Protein AF-A0A1G1SCA5-F1 (afdb_monomer)

Secondary structure (DSSP, 8-state):
----EEEEEEEEETTEEEEGGGTTTGGGTSS-TT----EEEEEEEHHHHHHHHHSSEEE-TT--EESSHHHHHHHHHHHHH-

Structure (mmCIF, N/CA/C/O backbone):
data_AF-A0A1G1SCA5-F1
#
_entry.id   AF-A0A1G1SCA5-F1
#
loop_
_atom_site.group_PDB
_atom_site.id
_atom_site.type_symbol
_atom_site.label_atom_id
_atom_site.label_alt_id
_atom_site.label_comp_id
_atom_site.label_asym_id
_atom_site.label_entity_id
_atom_site.label_seq_id
_atom_site.pdbx_PDB_ins_code
_atom_site.Cartn_x
_atom_site.Cartn_y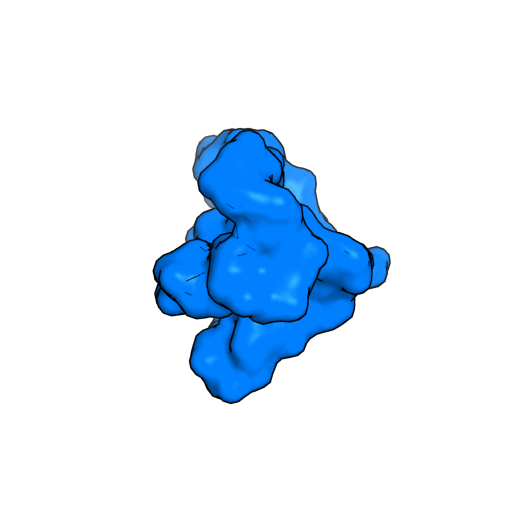
_atom_site.Cartn_z
_atom_site.occupancy
_atom_site.B_iso_or_equiv
_atom_site.auth_seq_id
_atom_site.auth_comp_id
_atom_site.auth_asym_id
_atom_site.auth_atom_id
_atom_site.pdbx_PDB_model_num
ATOM 1 N N . MET A 1 1 ? -17.230 1.824 14.143 1.00 49.62 1 MET A N 1
ATOM 2 C CA . MET A 1 1 ? -16.021 0.978 14.258 1.00 49.6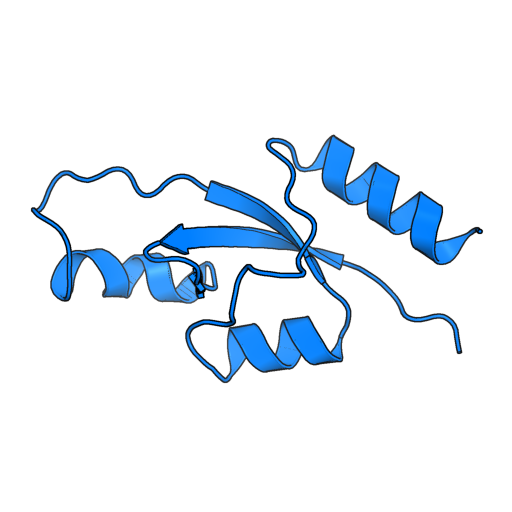2 1 MET A CA 1
ATOM 3 C C . MET A 1 1 ? -14.879 1.791 13.683 1.00 49.62 1 MET A C 1
ATOM 5 O O . MET A 1 1 ? -14.955 2.093 12.499 1.00 49.62 1 MET A O 1
ATOM 9 N N . ASN A 1 2 ? -13.888 2.186 14.489 1.00 56.75 2 ASN A N 1
ATOM 10 C CA . ASN A 1 2 ? -12.672 2.805 13.954 1.00 56.75 2 ASN A CA 1
ATOM 11 C C . ASN A 1 2 ? -11.958 1.755 13.112 1.00 56.75 2 ASN A C 1
ATOM 13 O O . ASN A 1 2 ? -11.413 0.783 13.638 1.00 56.75 2 ASN A O 1
ATOM 17 N N . THR A 1 3 ? -12.048 1.902 11.797 1.00 66.81 3 THR A N 1
ATOM 18 C CA . THR A 1 3 ? -11.267 1.078 10.886 1.00 66.81 3 THR A CA 1
ATOM 19 C C . THR A 1 3 ? -9.859 1.641 10.929 1.00 66.81 3 THR A C 1
ATOM 21 O O . THR A 1 3 ? -9.618 2.730 10.424 1.00 66.81 3 THR A O 1
ATOM 24 N N . ASN A 1 4 ? -8.943 0.939 11.593 1.00 84.38 4 ASN A N 1
ATOM 25 C CA . ASN A 1 4 ? -7.542 1.339 11.586 1.00 84.38 4 ASN A CA 1
ATOM 26 C C . ASN A 1 4 ? -6.986 1.135 10.174 1.00 84.38 4 ASN A C 1
ATOM 28 O O . ASN A 1 4 ? -7.097 0.037 9.612 1.00 84.38 4 ASN A O 1
ATOM 32 N N . PHE A 1 5 ? -6.403 2.195 9.629 1.00 90.38 5 PHE A N 1
ATOM 33 C CA . PHE A 1 5 ? -5.722 2.186 8.345 1.00 90.38 5 PHE A CA 1
ATOM 34 C C . PHE A 1 5 ? -4.212 2.156 8.554 1.00 90.38 5 PHE A C 1
ATOM 36 O O . PHE A 1 5 ? -3.692 2.700 9.529 1.00 90.38 5 PHE A O 1
ATOM 43 N N . TYR A 1 6 ? -3.515 1.495 7.637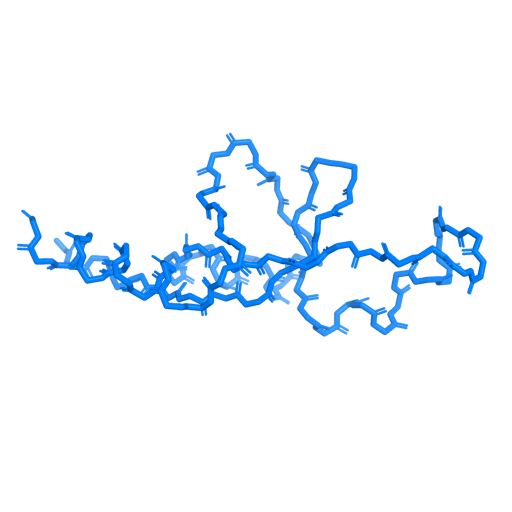 1.00 91.06 6 TYR A N 1
ATOM 44 C CA . TYR A 1 6 ? -2.078 1.285 7.711 1.00 91.06 6 TYR A CA 1
ATOM 45 C C . TYR A 1 6 ? -1.423 1.661 6.383 1.00 91.06 6 TYR A C 1
ATOM 47 O O . TYR A 1 6 ? -1.904 1.234 5.328 1.00 91.06 6 TYR A O 1
ATOM 55 N N . PRO A 1 7 ? -0.296 2.390 6.407 1.00 93.25 7 PRO A N 1
ATOM 56 C CA . PRO A 1 7 ? 0.499 2.626 5.216 1.00 93.25 7 PRO A CA 1
ATOM 57 C C . PRO A 1 7 ? 1.339 1.382 4.911 1.00 93.25 7 PRO A C 1
ATOM 59 O O . PRO A 1 7 ? 2.167 0.939 5.709 1.00 93.25 7 PRO A O 1
ATOM 62 N N . VAL A 1 8 ? 1.153 0.810 3.729 1.00 91.75 8 VAL A N 1
ATOM 63 C CA . VAL A 1 8 ? 1.791 -0.444 3.324 1.00 91.75 8 VAL A CA 1
ATOM 64 C C . VAL A 1 8 ? 2.572 -0.226 2.044 1.00 91.75 8 VAL A C 1
ATOM 66 O O . VAL A 1 8 ? 2.036 0.238 1.040 1.00 91.75 8 VAL A O 1
ATOM 69 N N . LYS A 1 9 ? 3.854 -0.602 2.052 1.00 90.81 9 LYS A N 1
ATOM 70 C CA . LYS A 1 9 ? 4.668 -0.592 0.836 1.00 90.81 9 LYS A CA 1
ATOM 71 C C . LYS A 1 9 ? 4.202 -1.699 -0.110 1.00 90.81 9 LYS A C 1
ATOM 73 O O . LYS A 1 9 ? 4.345 -2.883 0.201 1.00 90.81 9 LYS A O 1
ATOM 78 N N . VAL A 1 10 ? 3.718 -1.303 -1.279 1.00 88.69 10 VAL A N 1
ATOM 79 C CA . VAL A 1 10 ? 3.181 -2.188 -2.317 1.00 88.69 10 VAL A CA 1
ATOM 80 C C . VAL A 1 10 ? 3.875 -1.954 -3.653 1.00 88.69 10 VAL A C 1
ATOM 82 O O . VAL A 1 10 ? 4.524 -0.929 -3.876 1.00 88.69 10 VAL A O 1
ATOM 85 N N . TYR A 1 11 ? 3.725 -2.916 -4.555 1.00 87.00 11 TYR A N 1
ATOM 86 C CA . TYR A 1 11 ? 4.203 -2.835 -5.932 1.00 87.00 11 TYR A CA 1
ATOM 87 C C . TYR A 1 11 ? 3.010 -2.906 -6.873 1.00 87.00 11 TYR A C 1
ATOM 89 O O . TYR A 1 11 ? 2.146 -3.755 -6.669 1.00 87.00 11 TYR A O 1
ATOM 97 N N . SER A 1 12 ? 2.956 -2.035 -7.882 1.00 81.94 12 SER A N 1
ATOM 98 C CA . SER A 1 12 ? 1.862 -2.034 -8.860 1.00 81.94 12 SER A CA 1
ATOM 99 C C . SER A 1 12 ? 2.326 -2.625 -10.188 1.00 81.94 12 SER A C 1
ATOM 101 O O . SER A 1 12 ? 3.347 -2.211 -10.739 1.00 81.94 12 SER A O 1
ATOM 103 N N . LEU A 1 13 ? 1.584 -3.614 -10.688 1.00 79.88 13 LEU A N 1
ATOM 104 C CA . LEU A 1 13 ? 1.796 -4.228 -11.998 1.00 79.88 13 LEU A CA 1
ATOM 105 C C . LEU A 1 13 ? 0.462 -4.764 -12.531 1.00 79.88 13 LEU A C 1
ATOM 107 O O . LEU A 1 13 ? -0.231 -5.493 -11.827 1.00 79.88 13 LEU A O 1
ATOM 111 N N . ASN A 1 14 ? 0.110 -4.452 -13.781 1.00 80.12 14 ASN A N 1
ATOM 112 C CA . ASN A 1 14 ? -1.115 -4.940 -14.437 1.00 80.12 14 ASN A CA 1
ATOM 113 C C . ASN A 1 14 ? -2.393 -4.714 -13.600 1.00 80.12 14 ASN A C 1
ATOM 115 O O . ASN A 1 14 ? -3.175 -5.644 -13.401 1.00 80.12 14 ASN A O 1
ATOM 119 N N . TYR A 1 15 ? -2.584 -3.493 -13.084 1.00 81.94 15 TYR A N 1
ATOM 120 C CA . TYR A 1 15 ? -3.747 -3.101 -12.263 1.00 81.94 15 TYR A CA 1
ATOM 121 C C . TYR A 1 15 ? -3.905 -3.898 -10.959 1.00 81.94 15 TYR A C 1
ATOM 123 O O . TYR A 1 15 ? -5.000 -4.009 -10.401 1.00 81.94 15 TYR A O 1
ATOM 131 N N . ARG A 1 16 ? -2.805 -4.475 -10.470 1.00 84.44 16 ARG A N 1
ATOM 132 C CA . ARG A 1 16 ? -2.755 -5.253 -9.237 1.00 84.44 16 ARG A CA 1
ATOM 133 C C . ARG A 1 16 ? -1.679 -4.722 -8.302 1.00 84.44 16 ARG A C 1
ATOM 135 O O . ARG A 1 16 ? -0.577 -4.397 -8.743 1.00 84.44 16 ARG A O 1
ATOM 142 N N . LEU A 1 17 ? -1.999 -4.699 -7.014 1.00 85.88 17 LEU A N 1
ATOM 143 C CA . LEU A 1 17 ? -1.078 -4.401 -5.928 1.00 85.88 17 LEU A CA 1
ATOM 144 C C . LEU A 1 17 ? -0.557 -5.688 -5.318 1.00 85.88 17 LEU A C 1
ATOM 146 O O . LEU A 1 17 ? -1.339 -6.539 -4.903 1.00 85.88 17 LEU A O 1
ATOM 150 N N . TYR A 1 18 ? 0.761 -5.803 -5.245 1.00 85.06 18 TYR A N 1
ATOM 151 C CA . TYR A 1 18 ? 1.462 -6.952 -4.690 1.00 85.06 18 TYR A CA 1
ATOM 152 C C . TYR A 1 18 ? 2.111 -6.577 -3.366 1.00 85.06 18 TYR A C 1
ATOM 154 O O . TYR A 1 18 ? 2.652 -5.473 -3.215 1.00 85.06 18 TYR A O 1
ATOM 162 N N . SER A 1 19 ? 2.106 -7.524 -2.427 1.00 82.56 19 SER A N 1
ATOM 163 C CA . SER A 1 19 ? 2.824 -7.360 -1.168 1.00 82.56 19 SER A CA 1
ATOM 164 C C . SER A 1 19 ? 4.334 -7.315 -1.401 1.00 82.56 19 SER A C 1
ATOM 166 O O . SER A 1 19 ? 4.880 -7.824 -2.389 1.00 82.56 19 SER A O 1
ATOM 168 N N . SER A 1 20 ? 5.045 -6.713 -0.453 1.00 72.56 20 SER A N 1
ATOM 169 C CA . SER A 1 20 ? 6.499 -6.592 -0.522 1.00 72.56 20 SER A CA 1
ATOM 170 C C . SER A 1 20 ? 7.228 -7.935 -0.530 1.00 72.56 20 SER A C 1
ATOM 172 O O . SER A 1 20 ? 8.282 -8.052 -1.159 1.00 72.56 20 SER A O 1
ATOM 174 N N . ARG A 1 21 ? 6.624 -8.965 0.071 1.00 71.00 21 ARG A N 1
ATOM 175 C CA . ARG A 1 21 ? 7.131 -10.345 0.099 1.00 71.00 21 ARG A CA 1
ATOM 176 C C . ARG A 1 21 ? 7.220 -10.972 -1.294 1.00 71.00 21 ARG A C 1
ATOM 178 O O . ARG A 1 21 ? 8.022 -11.868 -1.522 1.00 71.00 21 ARG A O 1
ATOM 185 N N . ILE A 1 22 ? 6.428 -10.481 -2.243 1.00 67.50 22 ILE A N 1
ATOM 186 C CA . ILE A 1 22 ? 6.226 -11.115 -3.551 1.00 67.50 22 ILE A CA 1
ATOM 187 C C . ILE A 1 22 ? 7.104 -10.497 -4.625 1.00 67.50 22 ILE A C 1
ATOM 189 O O . ILE A 1 22 ? 7.358 -11.137 -5.643 1.00 67.50 22 ILE A O 1
ATOM 193 N N . LYS A 1 23 ? 7.670 -9.309 -4.378 1.00 62.00 23 LYS A N 1
ATOM 194 C CA . LYS A 1 23 ? 8.700 -8.730 -5.250 1.00 62.00 23 LYS A CA 1
ATOM 195 C C . LYS A 1 23 ? 9.859 -9.692 -5.499 1.00 62.00 23 LYS A C 1
ATOM 197 O O . LYS A 1 23 ? 10.396 -9.681 -6.596 1.00 62.00 23 LYS A O 1
ATOM 202 N N . ALA A 1 24 ? 10.217 -10.532 -4.530 1.00 58.06 24 ALA A N 1
ATOM 203 C CA . ALA A 1 24 ? 11.250 -11.548 -4.724 1.00 58.06 24 ALA A CA 1
ATOM 204 C C . ALA A 1 24 ? 10.878 -12.580 -5.814 1.00 58.06 24 ALA A C 1
ATOM 206 O O . ALA A 1 24 ? 11.761 -13.096 -6.490 1.00 58.06 24 ALA A O 1
ATOM 207 N N . ASN A 1 25 ? 9.579 -12.823 -6.035 1.00 59.12 25 ASN A N 1
ATOM 208 C CA . ASN A 1 25 ? 9.049 -13.857 -6.932 1.00 59.12 25 ASN A CA 1
ATOM 209 C C . ASN A 1 25 ? 8.415 -13.304 -8.228 1.00 59.12 25 ASN A C 1
ATOM 211 O O . ASN A 1 25 ? 8.201 -14.054 -9.178 1.00 59.12 25 ASN A O 1
ATOM 215 N N . LEU A 1 26 ? 8.111 -12.002 -8.289 1.00 59.59 26 LEU A N 1
ATOM 216 C CA . LEU A 1 26 ? 7.592 -11.312 -9.480 1.00 59.59 26 LEU A CA 1
ATOM 217 C C . LEU A 1 26 ? 8.535 -11.313 -10.700 1.00 59.59 26 LEU A C 1
ATOM 219 O O . LEU A 1 26 ? 8.044 -11.605 -11.793 1.00 59.59 26 LEU A O 1
ATOM 223 N N . PRO A 1 27 ? 9.853 -11.039 -10.572 1.00 54.69 27 PRO A N 1
ATOM 224 C CA . PRO A 1 27 ? 10.742 -10.939 -11.731 1.00 54.69 27 PRO A CA 1
ATOM 225 C C . PRO A 1 27 ? 10.955 -12.270 -12.463 1.00 54.69 27 PRO A C 1
ATOM 227 O O . PRO A 1 27 ? 11.490 -12.266 -13.563 1.00 54.69 27 PRO A O 1
ATOM 230 N N . GLN A 1 28 ? 10.517 -13.405 -11.904 1.00 52.50 28 GLN A N 1
ATOM 231 C CA . GLN A 1 28 ? 10.620 -14.703 -12.579 1.00 52.50 28 GLN A CA 1
ATOM 232 C C . GLN A 1 28 ? 9.426 -15.042 -13.479 1.00 52.50 28 GLN A C 1
ATOM 234 O O . GLN A 1 28 ? 9.556 -15.919 -14.326 1.00 52.50 28 GLN A O 1
ATOM 239 N N . LYS A 1 29 ? 8.259 -14.402 -13.307 1.00 53.09 29 LYS A N 1
ATOM 240 C CA . LYS A 1 29 ? 7.020 -14.861 -13.966 1.00 53.09 29 LYS A CA 1
ATOM 241 C C . LYS A 1 29 ? 6.502 -13.982 -15.104 1.00 53.09 29 LYS A C 1
ATOM 243 O O . LYS A 1 29 ? 5.721 -14.499 -15.896 1.00 53.09 29 LYS A O 1
ATOM 248 N N . VAL A 1 30 ? 6.851 -12.690 -15.189 1.00 55.31 30 VAL A N 1
ATOM 249 C CA . VAL A 1 30 ? 6.107 -11.778 -16.094 1.00 55.31 30 VAL A CA 1
ATOM 250 C C . VAL A 1 30 ? 6.910 -10.619 -16.715 1.00 55.31 30 VAL A C 1
ATOM 252 O O . VAL A 1 30 ? 6.380 -9.938 -17.587 1.00 55.31 30 VAL A O 1
ATOM 255 N N . THR A 1 31 ? 8.169 -10.370 -16.344 1.00 52.50 31 THR A N 1
ATOM 256 C CA . THR A 1 31 ? 8.914 -9.193 -16.845 1.00 52.50 31 THR A CA 1
ATOM 257 C C . THR A 1 31 ? 10.351 -9.537 -17.241 1.00 52.50 31 THR A C 1
ATOM 259 O O . THR A 1 31 ? 10.970 -10.372 -16.583 1.00 52.50 31 THR A O 1
ATOM 262 N N . PRO A 1 32 ? 10.919 -8.902 -18.290 1.00 54.66 32 PRO A N 1
ATOM 263 C CA . PRO A 1 32 ? 12.335 -9.047 -18.621 1.00 54.66 32 PRO A CA 1
ATOM 264 C C . PRO A 1 32 ? 13.202 -8.678 -17.413 1.00 54.66 32 PRO A C 1
ATOM 266 O O . PRO A 1 32 ? 12.836 -7.785 -16.647 1.00 54.66 32 PRO A O 1
ATOM 269 N N . LEU A 1 33 ? 14.362 -9.328 -17.288 1.00 52.41 33 LEU A N 1
ATOM 270 C CA . LEU A 1 33 ? 15.255 -9.365 -16.116 1.00 52.41 33 LEU A CA 1
ATOM 271 C C . LEU A 1 33 ? 15.678 -7.998 -15.509 1.00 52.41 33 LEU A C 1
ATOM 273 O O . LEU A 1 33 ? 16.314 -7.983 -14.465 1.00 52.41 33 LEU A O 1
ATOM 277 N N . ASN A 1 34 ? 15.310 -6.858 -16.107 1.00 55.97 34 ASN A N 1
ATOM 278 C CA . ASN A 1 34 ? 15.716 -5.504 -15.708 1.00 55.97 34 ASN A CA 1
ATOM 279 C C . ASN A 1 34 ? 14.550 -4.508 -15.511 1.00 55.97 34 ASN A C 1
ATOM 281 O O . ASN A 1 34 ? 14.777 -3.299 -15.469 1.00 55.97 34 ASN A O 1
ATOM 285 N N . PHE A 1 35 ? 13.297 -4.963 -15.400 1.00 62.34 35 PHE A N 1
ATOM 286 C CA . PHE A 1 35 ? 12.173 -4.042 -15.192 1.00 62.34 35 PHE A CA 1
ATOM 287 C C . PHE A 1 35 ? 12.070 -3.599 -13.721 1.00 62.34 35 PHE A C 1
ATOM 289 O O . PHE A 1 35 ? 11.728 -4.389 -12.837 1.00 62.34 35 PHE A O 1
ATOM 296 N N . LEU A 1 36 ? 12.340 -2.319 -13.445 1.00 68.62 36 LEU A N 1
ATOM 297 C CA . LEU A 1 36 ? 12.085 -1.716 -12.135 1.00 68.62 36 LEU A CA 1
ATOM 298 C C . LEU A 1 36 ? 10.573 -1.586 -11.929 1.00 68.62 36 LEU A C 1
ATOM 300 O O . LEU A 1 36 ? 9.938 -0.685 -12.468 1.00 68.62 36 LEU A O 1
ATOM 304 N N . ILE A 1 37 ? 9.990 -2.484 -11.133 1.00 72.88 37 ILE A N 1
ATOM 305 C CA . ILE A 1 37 ? 8.585 -2.363 -10.733 1.00 72.88 37 ILE A CA 1
ATOM 306 C C . ILE A 1 37 ? 8.469 -1.180 -9.756 1.00 72.88 37 ILE A C 1
ATOM 308 O O . ILE A 1 37 ? 9.110 -1.220 -8.693 1.00 72.88 37 ILE A O 1
ATOM 312 N N . PRO A 1 38 ? 7.686 -0.133 -10.086 1.00 78.50 38 PRO A N 1
ATOM 313 C CA . PRO A 1 38 ? 7.513 1.014 -9.209 1.00 78.50 38 PRO A CA 1
ATOM 314 C C . PRO A 1 38 ? 6.853 0.579 -7.900 1.00 78.50 38 PRO A C 1
ATOM 316 O O . PRO A 1 38 ? 5.994 -0.307 -7.867 1.00 78.50 38 PRO A O 1
ATOM 319 N N . HIS A 1 39 ? 7.290 1.200 -6.808 1.00 85.25 39 HIS A N 1
ATOM 320 C CA . HIS A 1 39 ? 6.709 0.988 -5.491 1.00 85.25 39 HIS A CA 1
ATOM 321 C C . HIS A 1 39 ? 5.917 2.214 -5.067 1.00 85.25 39 HIS A C 1
ATOM 323 O O . HIS A 1 39 ? 6.278 3.339 -5.407 1.00 85.25 39 HIS A O 1
ATOM 329 N N . PHE A 1 40 ? 4.875 1.970 -4.287 1.00 91.12 40 PHE A N 1
ATOM 330 C CA . PHE A 1 40 ? 4.004 2.987 -3.716 1.00 91.12 40 PHE A CA 1
ATOM 331 C C . PHE A 1 40 ? 3.698 2.628 -2.263 1.00 91.12 40 PHE A C 1
ATOM 333 O O . PHE A 1 40 ? 4.004 1.523 -1.803 1.00 91.12 40 PHE A O 1
ATOM 340 N N . TYR A 1 41 ? 3.073 3.556 -1.552 1.00 92.69 41 TYR A N 1
ATOM 341 C CA . TYR A 1 41 ? 2.489 3.324 -0.240 1.00 92.69 41 TYR A CA 1
ATOM 342 C C . TYR A 1 41 ? 0.973 3.334 -0.381 1.00 92.69 41 TYR A C 1
ATOM 344 O O . TYR A 1 41 ? 0.396 4.363 -0.722 1.00 92.69 41 TYR A O 1
ATOM 352 N N . ALA A 1 42 ? 0.348 2.179 -0.174 1.00 92.50 42 ALA A N 1
ATOM 353 C CA . ALA A 1 42 ? -1.099 2.037 -0.161 1.00 92.50 42 ALA A CA 1
ATOM 354 C C . ALA A 1 42 ? -1.634 2.201 1.259 1.00 92.50 42 ALA A C 1
ATOM 356 O O . ALA A 1 42 ? -1.003 1.739 2.209 1.00 92.50 42 ALA A O 1
ATOM 357 N N . VAL A 1 43 ? -2.798 2.824 1.395 1.00 93.12 43 VAL A N 1
ATOM 358 C CA . VAL A 1 43 ? -3.504 2.932 2.674 1.00 93.12 43 VAL A CA 1
ATOM 359 C C . VAL A 1 43 ? -4.515 1.797 2.752 1.00 93.12 43 VAL A C 1
ATOM 361 O O . VAL A 1 43 ? -5.494 1.797 2.014 1.00 93.12 43 VAL A O 1
ATOM 364 N N . LEU A 1 44 ? -4.244 0.804 3.602 1.00 91.00 44 LEU A N 1
ATOM 365 C CA . LEU A 1 44 ? -5.034 -0.426 3.692 1.00 91.00 44 LEU A CA 1
ATOM 366 C C . LEU A 1 44 ? -5.635 -0.597 5.086 1.00 91.00 44 LEU A C 1
ATOM 368 O O . LEU A 1 44 ? -4.953 -0.401 6.093 1.00 91.00 44 LEU A O 1
ATOM 372 N N . ASN A 1 45 ? -6.887 -1.037 5.163 1.00 90.06 45 ASN A N 1
ATOM 373 C CA . ASN A 1 45 ? -7.466 -1.526 6.413 1.00 90.06 45 ASN A CA 1
ATOM 374 C C . ASN A 1 45 ? -6.996 -2.959 6.735 1.00 90.06 45 ASN A C 1
ATOM 376 O O . ASN A 1 45 ? -6.383 -3.643 5.915 1.00 90.06 45 ASN A O 1
ATOM 380 N N . LEU A 1 46 ? -7.321 -3.465 7.931 1.00 87.94 46 LEU A N 1
ATOM 381 C CA . LEU A 1 46 ? -6.930 -4.823 8.352 1.00 87.94 46 LEU A CA 1
ATOM 382 C C . LEU A 1 46 ? -7.424 -5.935 7.411 1.00 87.94 46 LEU A C 1
ATOM 384 O O . LEU A 1 46 ? -6.744 -6.951 7.252 1.00 87.94 46 LEU A O 1
ATOM 388 N N . LYS A 1 47 ? -8.600 -5.772 6.793 1.00 88.06 47 LYS A N 1
ATOM 389 C CA . LYS A 1 47 ? -9.162 -6.760 5.863 1.00 88.06 47 LYS A CA 1
ATOM 390 C C . LYS A 1 47 ? -8.361 -6.783 4.561 1.00 88.06 47 LYS A C 1
ATOM 392 O O . LYS A 1 47 ? -8.005 -7.860 4.092 1.00 88.06 47 LYS A O 1
ATOM 397 N N . GLU A 1 48 ? -8.037 -5.621 4.009 1.00 88.44 48 GLU A N 1
ATOM 398 C CA . GLU A 1 48 ? -7.198 -5.469 2.816 1.00 88.44 48 GLU A CA 1
ATOM 399 C C . GLU A 1 48 ? -5.761 -5.922 3.062 1.00 88.44 48 GLU A C 1
ATOM 401 O O . GLU A 1 48 ? -5.210 -6.650 2.241 1.00 88.44 48 GLU A O 1
ATOM 406 N N . LEU A 1 49 ? -5.184 -5.574 4.215 1.00 87.94 49 LEU A N 1
ATOM 407 C CA . LEU A 1 49 ? -3.858 -6.027 4.630 1.00 87.94 49 LEU A CA 1
ATOM 408 C C . LEU A 1 49 ? -3.806 -7.558 4.727 1.00 87.94 49 LEU A C 1
ATOM 410 O O . LEU A 1 49 ? -2.897 -8.198 4.203 1.00 87.94 49 LEU A O 1
ATOM 414 N N . ARG A 1 50 ? -4.812 -8.178 5.352 1.00 86.44 50 ARG A N 1
ATOM 415 C CA . ARG A 1 50 ? -4.914 -9.640 5.391 1.00 86.44 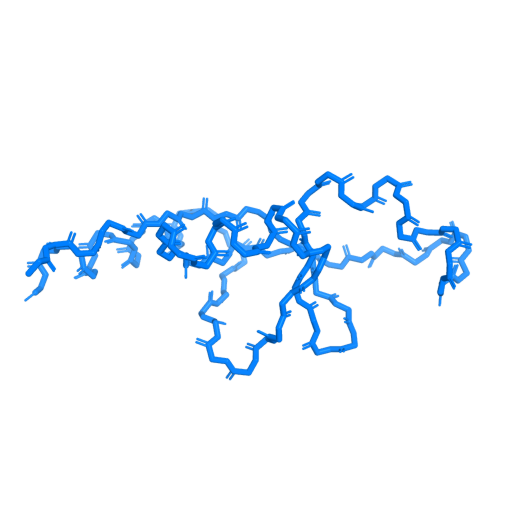50 ARG A CA 1
ATOM 416 C C . ARG A 1 50 ? -5.061 -10.220 3.984 1.00 86.44 50 ARG A C 1
ATOM 418 O O . ARG A 1 50 ? -4.435 -11.232 3.678 1.00 86.44 50 ARG A O 1
ATOM 425 N N . ASN A 1 51 ? -5.866 -9.591 3.133 1.00 84.25 51 ASN A N 1
ATOM 426 C CA . ASN A 1 51 ? -6.079 -10.052 1.769 1.00 84.25 51 ASN A CA 1
ATOM 427 C C . ASN A 1 51 ? -4.813 -9.949 0.918 1.00 84.25 51 ASN A C 1
ATOM 429 O O . ASN A 1 51 ? -4.545 -10.893 0.197 1.00 84.25 51 ASN A O 1
ATOM 433 N N . ILE A 1 52 ? -4.017 -8.880 1.003 1.00 84.06 52 ILE A N 1
ATOM 434 C CA . ILE A 1 52 ? -2.779 -8.746 0.211 1.00 84.06 52 ILE A CA 1
ATOM 435 C C . ILE A 1 52 ? -1.653 -9.667 0.707 1.00 84.06 52 ILE A C 1
ATOM 437 O O . ILE A 1 52 ? -0.770 -10.050 -0.059 1.00 84.06 52 ILE A O 1
ATOM 441 N N . GLU A 1 53 ? -1.675 -10.041 1.988 1.00 81.75 53 GLU A N 1
ATOM 442 C CA . GLU A 1 53 ? -0.736 -11.014 2.553 1.00 81.75 53 GLU A CA 1
ATOM 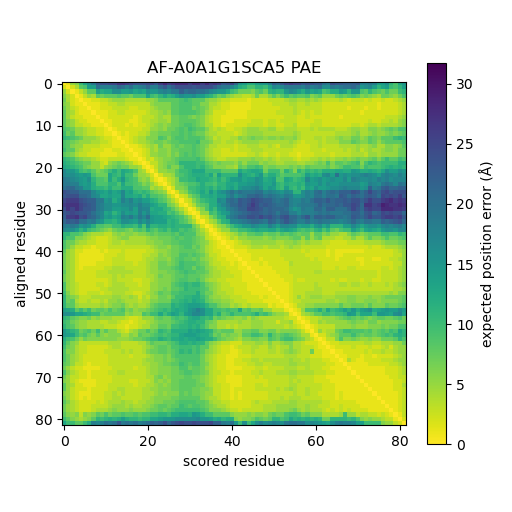443 C C . GLU A 1 53 ? -1.107 -12.464 2.195 1.00 81.75 53 GLU A C 1
ATOM 445 O O . GLU A 1 53 ? -0.216 -13.280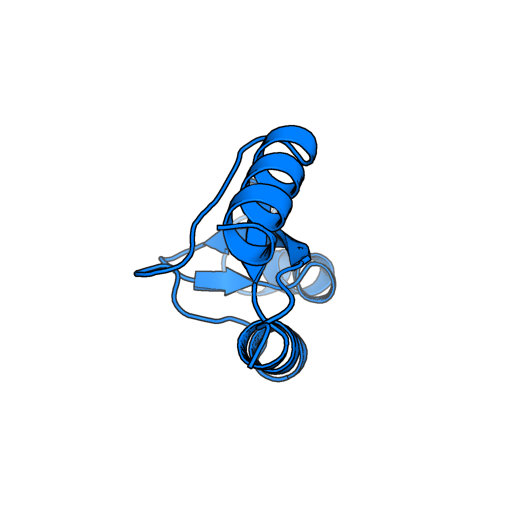 1.967 1.00 81.75 53 GLU A O 1
ATOM 450 N N . LEU A 1 54 ? -2.403 -12.794 2.121 1.00 81.88 54 LEU A N 1
ATOM 451 C CA . LEU A 1 54 ? -2.890 -14.137 1.765 1.00 81.88 54 LEU A CA 1
ATOM 452 C C . LEU A 1 54 ? -3.014 -14.344 0.251 1.00 81.88 54 LEU A C 1
ATOM 454 O O . LEU A 1 54 ? -2.611 -15.375 -0.287 1.00 81.88 54 LEU A O 1
ATOM 458 N N . CYS A 1 55 ? -3.594 -13.368 -0.437 1.00 69.44 55 CYS A N 1
ATOM 459 C CA . CYS A 1 55 ? -3.711 -13.312 -1.881 1.00 69.44 55 CYS A CA 1
ATOM 460 C C . CYS A 1 55 ? -2.550 -12.472 -2.384 1.00 69.44 55 CYS A C 1
ATOM 462 O O . CYS A 1 55 ? -2.500 -11.270 -2.153 1.00 69.44 55 CYS A O 1
ATOM 464 N N . LEU A 1 56 ? -1.641 -13.105 -3.123 1.00 72.88 56 LEU A N 1
ATOM 465 C CA . LEU A 1 56 ? -0.396 -12.511 -3.613 1.00 72.88 56 LEU A CA 1
ATOM 466 C C . LEU A 1 56 ? -0.550 -11.153 -4.339 1.00 72.88 56 LEU A C 1
ATOM 468 O O . LEU A 1 56 ? 0.419 -10.427 -4.560 1.00 72.88 56 LEU A O 1
ATOM 472 N N . SER A 1 57 ? -1.773 -10.821 -4.737 1.00 78.31 57 SER A N 1
ATOM 473 C CA . SER A 1 57 ? -2.135 -9.522 -5.262 1.00 78.31 57 SER A CA 1
ATOM 474 C C . SER A 1 57 ? -3.592 -9.178 -4.960 1.00 78.31 57 SER A C 1
ATOM 476 O O . SER A 1 57 ? -4.427 -10.086 -4.943 1.00 78.31 57 SER A O 1
ATOM 478 N N . ILE A 1 58 ? -3.916 -7.890 -4.887 1.00 83.25 58 ILE A N 1
ATOM 479 C CA . ILE A 1 58 ? -5.293 -7.367 -4.906 1.00 83.25 58 ILE A CA 1
ATOM 480 C C . ILE A 1 58 ? -5.477 -6.366 -6.053 1.00 83.25 58 ILE A C 1
ATOM 482 O O . ILE A 1 58 ? -4.491 -5.875 -6.597 1.00 83.25 58 ILE A O 1
ATOM 486 N N . LEU A 1 59 ? -6.718 -6.098 -6.468 1.00 83.50 59 LEU A N 1
ATOM 487 C CA . LEU A 1 59 ? -7.002 -5.107 -7.513 1.00 83.50 59 LEU A CA 1
ATOM 488 C C . LEU A 1 59 ? -6.724 -3.684 -7.014 1.00 83.50 59 LEU A C 1
ATOM 490 O O . LEU A 1 59 ? -6.994 -3.358 -5.866 1.00 83.50 59 LEU A O 1
ATOM 494 N N . ASP A 1 60 ? -6.186 -2.861 -7.908 1.00 81.25 60 ASP A N 1
ATOM 495 C CA . ASP A 1 60 ? -5.751 -1.480 -7.656 1.00 81.25 60 ASP A CA 1
ATOM 496 C C . ASP A 1 60 ? -6.908 -0.459 -7.629 1.00 81.25 60 ASP A C 1
ATOM 498 O O . ASP A 1 60 ? -6.755 0.605 -7.040 1.00 81.25 60 ASP A O 1
ATOM 502 N N . ILE A 1 61 ? -8.058 -0.807 -8.225 1.00 76.69 61 ILE A N 1
ATOM 503 C CA . ILE A 1 61 ? -9.111 0.116 -8.701 1.00 76.69 61 ILE A CA 1
ATOM 504 C C . ILE A 1 61 ? -9.664 1.079 -7.635 1.00 76.69 61 ILE A C 1
ATOM 506 O O . ILE A 1 61 ? -10.061 2.180 -7.997 1.00 76.69 61 ILE A O 1
ATOM 510 N N . ASP A 1 62 ? -9.599 0.728 -6.350 1.00 78.56 62 ASP A N 1
ATOM 511 C CA . ASP A 1 62 ? -10.164 1.534 -5.256 1.00 78.56 62 ASP A CA 1
ATOM 512 C C . ASP A 1 62 ? -9.172 1.781 -4.107 1.00 78.56 62 ASP A C 1
ATOM 514 O O . ASP A 1 62 ? -9.570 2.090 -2.986 1.00 78.56 62 ASP A O 1
ATOM 518 N N . ILE A 1 63 ? -7.868 1.611 -4.353 1.00 85.06 63 ILE A N 1
ATOM 519 C CA . ILE A 1 63 ? -6.845 1.741 -3.309 1.00 85.06 63 ILE A CA 1
ATOM 520 C C . ILE A 1 63 ? -6.053 3.029 -3.503 1.00 85.06 63 ILE A C 1
ATOM 522 O O . ILE A 1 63 ? -5.342 3.208 -4.498 1.00 85.06 63 ILE A O 1
ATOM 526 N N . GLU A 1 64 ? -6.136 3.910 -2.506 1.00 88.81 64 GLU A N 1
ATOM 527 C CA . GLU A 1 64 ? -5.333 5.128 -2.450 1.00 88.81 64 GLU A CA 1
ATOM 528 C C . GLU A 1 64 ? -3.841 4.782 -2.373 1.00 88.81 64 GLU A C 1
ATOM 530 O O . GLU A 1 64 ? -3.412 3.950 -1.567 1.00 88.81 64 GLU A O 1
ATOM 535 N N . LYS A 1 65 ? -3.043 5.432 -3.227 1.00 89.50 65 LYS A N 1
ATOM 536 C CA . LYS A 1 65 ? -1.603 5.196 -3.370 1.00 89.50 65 LYS A CA 1
ATOM 537 C C . LYS A 1 65 ? -0.847 6.508 -3.312 1.00 89.50 65 LYS A C 1
ATOM 539 O O . LYS A 1 65 ? -1.190 7.466 -3.999 1.00 89.50 65 LYS A O 1
ATOM 544 N N . PHE A 1 66 ? 0.258 6.488 -2.587 1.00 94.00 66 PHE A N 1
ATOM 545 C CA . PHE A 1 66 ? 1.115 7.640 -2.377 1.00 94.00 66 PHE A CA 1
ATOM 546 C C . PHE A 1 66 ? 2.553 7.318 -2.771 1.00 94.00 66 PHE A C 1
ATOM 548 O O . PHE A 1 66 ? 3.010 6.175 -2.665 1.00 94.00 66 PHE A O 1
ATOM 555 N N . SER A 1 67 ? 3.286 8.328 -3.237 1.00 91.81 67 SER A N 1
ATOM 556 C CA . SER A 1 67 ? 4.697 8.173 -3.604 1.00 91.81 67 SER A CA 1
ATOM 557 C C . SER A 1 67 ? 5.608 8.128 -2.375 1.00 91.81 67 SER A C 1
ATOM 559 O O . SER A 1 67 ? 6.698 7.561 -2.436 1.00 91.81 67 SER A O 1
ATOM 561 N N . THR A 1 68 ? 5.156 8.674 -1.242 1.00 94.31 68 THR A N 1
ATOM 562 C CA . THR A 1 68 ? 5.923 8.733 0.008 1.00 94.31 68 THR A CA 1
ATOM 563 C C . THR A 1 68 ? 5.158 8.138 1.187 1.00 94.31 68 THR A C 1
ATOM 565 O O . THR A 1 68 ? 3.929 8.173 1.240 1.00 94.31 68 THR A O 1
ATOM 568 N N . LEU A 1 69 ? 5.904 7.616 2.166 1.00 94.38 69 LEU A N 1
ATOM 569 C CA . LEU A 1 69 ? 5.341 7.100 3.415 1.00 94.38 69 LEU A CA 1
ATOM 570 C C . LEU A 1 69 ? 4.656 8.206 4.233 1.00 94.38 69 LEU A C 1
ATOM 572 O O . LEU A 1 69 ? 3.657 7.941 4.888 1.00 94.38 69 LEU A O 1
ATOM 576 N N . VAL A 1 70 ? 5.181 9.434 4.181 1.00 95.94 70 VAL A N 1
ATOM 577 C CA . VAL A 1 70 ? 4.627 10.592 4.903 1.00 95.94 70 VAL A CA 1
ATOM 578 C C . VAL A 1 70 ? 3.204 10.880 4.432 1.00 95.94 70 VAL A C 1
ATOM 580 O O . VAL A 1 70 ? 2.291 10.851 5.243 1.00 95.94 70 VAL A O 1
ATOM 583 N N . GLN A 1 71 ? 2.989 10.997 3.120 1.00 96.12 71 GLN A N 1
ATOM 584 C CA . GLN A 1 71 ? 1.652 11.216 2.556 1.00 96.12 71 GLN A CA 1
ATOM 585 C C . GLN A 1 71 ? 0.657 10.103 2.925 1.00 96.12 71 GLN A C 1
ATOM 587 O O . GLN A 1 71 ? -0.495 10.381 3.244 1.00 96.12 71 GLN A O 1
ATOM 592 N N . ALA A 1 72 ? 1.096 8.840 2.917 1.00 94.62 72 ALA A N 1
ATOM 593 C CA . ALA A 1 72 ? 0.240 7.725 3.321 1.00 94.62 72 ALA A CA 1
ATOM 594 C C . ALA A 1 72 ? -0.082 7.745 4.827 1.00 94.62 72 ALA A C 1
ATOM 596 O O . ALA A 1 72 ? -1.196 7.399 5.215 1.00 94.62 72 ALA A O 1
ATOM 597 N N . ASN A 1 73 ? 0.870 8.153 5.673 1.00 93.94 73 ASN A N 1
ATOM 598 C CA . ASN A 1 73 ? 0.648 8.347 7.108 1.00 93.94 73 ASN A CA 1
ATOM 599 C C . ASN A 1 73 ? -0.353 9.471 7.376 1.00 93.94 73 ASN A C 1
ATOM 601 O O . ASN A 1 73 ? -1.275 9.282 8.166 1.00 93.94 73 ASN A O 1
ATOM 605 N N . ASP A 1 74 ? -0.191 10.612 6.706 1.00 94.75 74 ASP A N 1
ATOM 606 C CA . ASP A 1 74 ?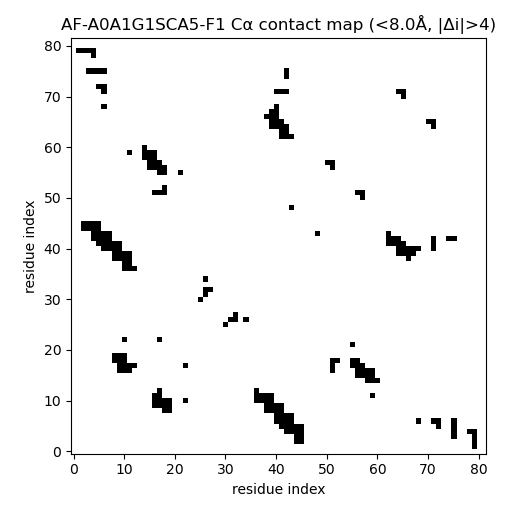 -1.095 11.755 6.838 1.00 94.75 74 ASP A CA 1
ATOM 607 C C . ASP A 1 74 ? -2.524 11.333 6.490 1.00 94.75 74 ASP A C 1
ATOM 609 O O . ASP A 1 74 ? -3.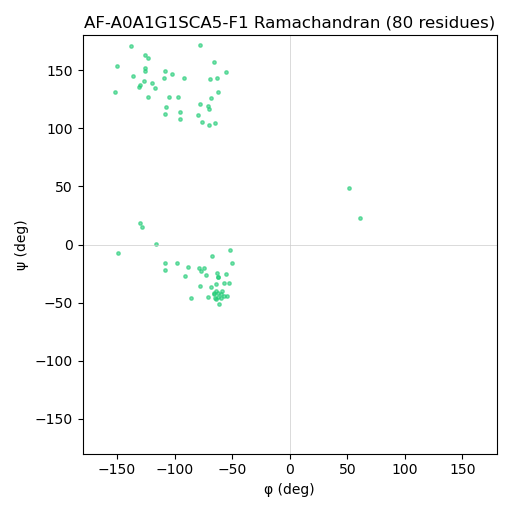452 11.569 7.262 1.00 94.75 74 ASP A O 1
ATOM 613 N N . ARG A 1 75 ? -2.682 10.564 5.406 1.00 94.00 75 ARG A N 1
ATOM 614 C CA . ARG A 1 75 ? -3.978 10.013 5.018 1.00 94.00 75 ARG A CA 1
ATOM 615 C C . ARG A 1 75 ? -4.553 9.022 6.033 1.00 94.00 75 ARG A C 1
ATOM 617 O O . ARG A 1 75 ? -5.751 9.049 6.300 1.00 94.00 75 ARG A O 1
ATOM 624 N N . CYS A 1 76 ? -3.727 8.153 6.620 1.00 91.44 76 CYS A N 1
ATOM 625 C CA . CYS A 1 76 ? -4.185 7.257 7.688 1.00 91.44 76 CYS A CA 1
ATOM 626 C C . CYS A 1 76 ? -4.718 8.053 8.885 1.00 91.44 76 CYS A C 1
ATOM 628 O O . CYS A 1 76 ? -5.765 7.708 9.426 1.00 91.44 76 CYS A O 1
ATOM 630 N N . ASN A 1 77 ? -4.032 9.133 9.269 1.00 90.25 77 ASN A N 1
ATOM 631 C CA . ASN A 1 77 ? -4.470 10.000 10.358 1.00 90.25 77 ASN A CA 1
ATOM 632 C C . ASN A 1 77 ? -5.791 10.700 10.016 1.00 90.25 77 ASN A C 1
ATOM 634 O O . ASN A 1 77 ? -6.711 10.678 10.828 1.00 90.25 77 ASN A O 1
ATOM 638 N N . GLU A 1 78 ? -5.925 11.253 8.808 1.00 91.00 78 GLU A N 1
ATOM 639 C CA . GLU A 1 78 ? -7.190 11.836 8.346 1.00 91.00 78 GLU A CA 1
ATOM 640 C C . GLU A 1 78 ? -8.347 10.838 8.443 1.00 91.00 78 GLU A C 1
ATOM 642 O O . GLU A 1 78 ? -9.424 11.190 8.904 1.00 91.00 78 GLU A O 1
ATOM 647 N N . LEU A 1 79 ? -8.146 9.587 8.033 1.00 87.00 79 LEU A N 1
ATOM 648 C CA . LEU A 1 79 ? -9.202 8.571 8.051 1.00 87.00 79 LEU A CA 1
ATOM 649 C C . LEU A 1 79 ? -9.536 8.046 9.456 1.00 87.00 79 LEU A C 1
ATOM 651 O O . LEU A 1 79 ? -10.595 7.452 9.645 1.00 87.00 79 LEU A O 1
ATOM 655 N N . MET A 1 80 ? -8.632 8.210 10.425 1.00 81.44 80 MET A N 1
ATOM 656 C CA . MET A 1 80 ? -8.838 7.774 11.810 1.00 81.44 80 MET A CA 1
ATOM 657 C C . MET A 1 80 ? -9.463 8.851 12.701 1.00 81.44 80 MET A C 1
ATOM 659 O O . MET A 1 80 ? -10.091 8.502 13.703 1.00 81.44 80 MET A O 1
ATOM 663 N N . TYR A 1 81 ? -9.255 10.128 12.373 1.00 76.62 81 TYR A N 1
ATOM 664 C CA . TYR A 1 81 ? -9.657 11.271 13.200 1.00 76.62 81 TYR A CA 1
ATOM 665 C C . TYR A 1 81 ? -10.715 12.185 12.553 1.00 76.62 81 TYR A C 1
ATOM 667 O O . TYR A 1 81 ? -11.115 13.158 13.194 1.00 7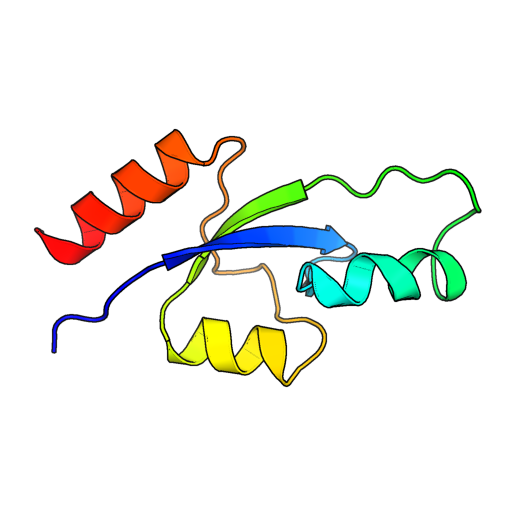6.62 81 TYR A O 1
ATOM 675 N N . ASN A 1 82 ? -11.180 11.872 11.338 1.00 58.38 82 ASN A N 1
ATOM 676 C CA . ASN A 1 82 ? -12.407 12.429 10.745 1.00 58.38 82 ASN A CA 1
ATOM 677 C C . ASN A 1 82 ? -13.609 11.513 11.001 1.00 58.38 82 ASN A C 1
ATOM 679 O O . ASN A 1 82 ? -14.724 12.057 11.158 1.00 58.38 82 ASN A O 1
#

Nearest PDB structures (foldseek):
  8oo0-assembly1_Sa  TM=4.042E-01  e=4.084E+00  Thermochaetoides thermophila
  9c8v-assembly1_B  TM=2.536E-01  e=7.560E+00  Homo sapiens

pLDDT: mean 79.63, std 13.53, range [49.62, 96.12]

Mean predicted aligned error: 7.11 Å

Sequence (82 aa):
MNTNFYPVKVYSLNYRLYSSRIKANLPQKVTPLNFLIPHFYAVLNLKELRNIELCLSILDIDIEKFSTLVQANDRCNELMYN

Radius of gyration: 13.26 Å; Cα contacts (8 Å, |Δi|>4): 123; chains: 1; bounding box: 32×27×33 Å

Organism: Enterococcus faecalis (NCBI:txid1351)

Foldseek 3Di:
DQQQKDWAKWFDDPQKTFHPVCVVVVCVPDDPNDDDGQIWTWTDTPVRVVCRVVPRIDGNPPIDTHNDPVVSVVVSCVSRPD

Solvent-accessible surface area (backbone atoms only — not comparable to full-atom values): 4764 Å² total; per-residue (Å²): 129,90,65,60,51,41,65,38,64,28,32,59,58,94,66,24,35,24,34,65,83,42,61,81,59,47,60,81,74,81,49,68,95,80,69,82,71,54,65,34,16,30,54,32,38,68,69,52,49,51,43,27,71,71,35,69,50,38,74,39,91,86,56,59,71,26,88,41,67,64,62,18,45,54,49,32,50,49,66,66,76,110